Protein AF-A0A7C5I799-F1 (afdb_monomer_lite)
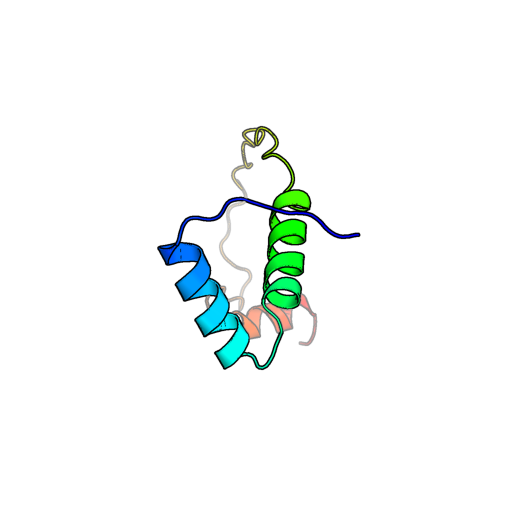
Radius of gyration: 25.56 Å; chains: 1; bounding box: 58×33×50 Å

Sequence (80 aa):
MRATVRLNDALLKAAKREAAKRGETLTALIDPGLRLVLAKPRPAPRRRVTLPVCRAGGGLLPGVDLNNSAALLDILEGRR

Foldseek 3Di:
DDDDDDDDPVVVVVLCVVCVVVVHDSVVSVVVVVVVVVVPPDPDPPPDDDDDDDPDDDDDDPPDDPVDPVSNVCVVVVVD

Structure (mmCIF, N/CA/C/O backbone):
data_AF-A0A7C5I799-F1
#
_entry.id   AF-A0A7C5I799-F1
#
loop_
_atom_site.group_PDB
_atom_site.id
_atom_site.type_symbol
_atom_site.label_atom_id
_atom_site.label_alt_id
_atom_site.label_comp_id
_atom_site.label_asym_id
_atom_site.label_entity_id
_atom_site.label_seq_id
_atom_site.pdbx_PDB_ins_code
_atom_site.Cartn_x
_atom_site.Cartn_y
_atom_site.Cartn_z
_atom_site.occupancy
_atom_site.B_iso_or_equiv
_atom_site.auth_seq_id
_atom_site.auth_comp_id
_atom_site.auth_asym_id
_atom_site.auth_atom_id
_atom_site.pdbx_PDB_model_num
ATOM 1 N N . MET A 1 1 ? -3.707 15.684 18.061 1.00 84.06 1 MET A N 1
ATOM 2 C CA . MET A 1 1 ? -4.871 16.412 17.498 1.00 84.06 1 MET A CA 1
ATOM 3 C C . MET A 1 1 ? -6.030 15.435 17.322 1.00 84.06 1 MET A C 1
ATOM 5 O O . MET A 1 1 ? -5.760 14.253 17.148 1.00 84.06 1 MET A O 1
ATOM 9 N N . ARG A 1 2 ? -7.290 15.886 17.375 1.00 91.62 2 ARG A N 1
ATOM 10 C CA . ARG A 1 2 ? -8.478 15.054 17.104 1.00 91.62 2 ARG A CA 1
ATOM 11 C C . ARG A 1 2 ? -9.215 15.617 15.890 1.00 91.62 2 ARG A C 1
ATOM 13 O O . ARG A 1 2 ? -9.512 16.804 15.870 1.00 91.62 2 ARG A O 1
ATOM 20 N N . ALA A 1 3 ? -9.504 14.764 14.913 1.00 91.56 3 ALA A N 1
ATOM 21 C CA . ALA A 1 3 ? -10.279 15.104 13.723 1.00 91.56 3 ALA A CA 1
ATOM 22 C C . ALA A 1 3 ? -11.426 14.101 13.548 1.00 91.56 3 ALA A C 1
ATOM 24 O O . ALA A 1 3 ? -11.285 12.928 13.896 1.00 91.56 3 ALA A O 1
ATOM 25 N N . THR A 1 4 ? -12.549 14.562 13.002 1.00 94.38 4 THR A N 1
ATOM 26 C CA . THR A 1 4 ? -13.697 13.715 12.657 1.00 94.38 4 THR A CA 1
ATOM 27 C C . THR A 1 4 ? -13.794 13.643 11.140 1.00 94.38 4 THR A C 1
ATOM 29 O O . THR A 1 4 ? -13.931 14.671 10.484 1.00 94.38 4 THR A O 1
ATOM 32 N N . VAL A 1 5 ? -13.724 12.436 10.580 1.00 93.44 5 VAL A N 1
ATOM 33 C CA . VAL A 1 5 ? -13.796 12.193 9.132 1.00 93.44 5 VAL A CA 1
ATOM 34 C C . VAL A 1 5 ? -14.997 11.316 8.805 1.00 93.44 5 VAL A C 1
ATOM 36 O O . VAL A 1 5 ? -15.352 10.427 9.579 1.00 93.44 5 VAL A O 1
ATOM 39 N N . ARG A 1 6 ? -15.628 11.555 7.653 1.00 96.25 6 ARG A N 1
ATOM 40 C CA . ARG A 1 6 ? -16.671 10.665 7.132 1.00 96.25 6 ARG A CA 1
ATOM 41 C C . ARG A 1 6 ? -16.014 9.549 6.324 1.00 96.25 6 ARG A C 1
ATOM 43 O O . ARG A 1 6 ? -15.224 9.822 5.427 1.00 96.25 6 ARG A O 1
ATOM 50 N N . LEU A 1 7 ? -16.344 8.304 6.650 1.00 94.81 7 LEU A N 1
ATOM 51 C CA . LEU A 1 7 ? -15.845 7.100 5.988 1.00 94.81 7 LEU A CA 1
ATOM 52 C C . LEU A 1 7 ? -17.040 6.266 5.537 1.00 94.81 7 LEU A C 1
ATOM 54 O O . LEU A 1 7 ? -18.051 6.215 6.230 1.00 94.81 7 LEU A O 1
ATOM 58 N N . ASN A 1 8 ? -16.914 5.599 4.393 1.00 97.62 8 ASN A N 1
ATOM 59 C CA . ASN A 1 8 ? -17.893 4.600 3.980 1.0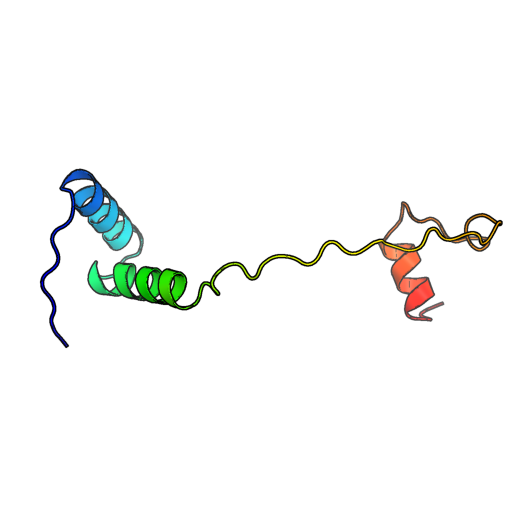0 97.62 8 ASN A CA 1
ATOM 60 C C . ASN A 1 8 ? -17.899 3.423 4.980 1.00 97.62 8 ASN A C 1
ATOM 62 O O . ASN A 1 8 ? -16.832 2.967 5.402 1.00 97.62 8 ASN A O 1
ATOM 66 N N . ASP A 1 9 ? -19.080 2.904 5.316 1.00 97.69 9 ASP A N 1
ATOM 67 C CA . ASP A 1 9 ? -19.250 1.838 6.313 1.00 97.69 9 ASP A CA 1
ATOM 68 C C . ASP A 1 9 ? -18.478 0.556 5.981 1.00 97.69 9 ASP A C 1
ATOM 70 O O . ASP A 1 9 ? -17.885 -0.067 6.868 1.00 97.69 9 ASP A O 1
ATOM 74 N N . ALA A 1 10 ? -18.425 0.169 4.704 1.00 98.00 10 ALA A N 1
ATOM 75 C CA . ALA A 1 10 ? -17.682 -1.008 4.269 1.00 98.00 10 ALA A CA 1
ATOM 76 C C . ALA A 1 10 ? -16.176 -0.837 4.517 1.00 98.00 10 ALA A C 1
ATOM 78 O O . ALA A 1 10 ? -15.514 -1.759 5.005 1.00 98.00 10 ALA A O 1
ATOM 79 N N . LEU A 1 11 ? -15.647 0.363 4.254 1.00 96.88 11 LEU A N 1
ATOM 80 C CA . LEU A 1 11 ? -14.247 0.697 4.510 1.00 96.88 11 LEU A CA 1
ATOM 81 C C . LEU A 1 11 ? -13.950 0.714 6.012 1.00 96.88 11 LEU A C 1
ATOM 83 O O . LEU A 1 11 ? -12.955 0.133 6.445 1.00 96.88 11 LEU A O 1
ATOM 87 N N . LEU A 1 12 ? -14.831 1.314 6.819 1.00 97.50 12 LEU A N 1
ATOM 88 C CA . LEU A 1 12 ? -14.684 1.338 8.274 1.00 97.50 12 LEU A CA 1
ATOM 89 C C . LEU A 1 12 ? -14.659 -0.082 8.858 1.00 97.50 12 LEU A C 1
ATOM 91 O O . LEU A 1 12 ? -13.821 -0.388 9.709 1.00 97.50 12 LEU A O 1
ATOM 95 N N . LYS A 1 13 ? -15.541 -0.968 8.383 1.00 98.06 13 LYS A N 1
ATOM 96 C CA . LYS A 1 13 ? -15.591 -2.372 8.814 1.00 98.06 13 LYS A CA 1
ATOM 97 C C . LYS A 1 13 ? -14.318 -3.128 8.431 1.00 98.06 13 LYS A C 1
ATOM 99 O O . LYS A 1 13 ? -13.769 -3.857 9.258 1.00 98.06 13 LYS A O 1
ATOM 104 N N . ALA A 1 14 ? -13.830 -2.938 7.205 1.00 97.81 14 ALA A N 1
ATOM 105 C CA . ALA A 1 14 ? -12.592 -3.554 6.740 1.00 97.81 14 ALA A CA 1
ATOM 106 C C . ALA A 1 14 ? -11.378 -3.078 7.554 1.00 97.81 14 ALA A C 1
ATOM 108 O O . ALA A 1 14 ? -10.595 -3.909 8.013 1.00 97.81 14 ALA A O 1
ATOM 109 N N . ALA A 1 15 ? -11.269 -1.770 7.799 1.00 97.31 15 ALA A N 1
ATOM 110 C CA . ALA A 1 15 ? -10.172 -1.180 8.559 1.00 97.31 15 ALA A CA 1
ATOM 111 C C . ALA A 1 15 ? -10.169 -1.637 10.027 1.00 97.31 15 ALA A C 1
ATOM 113 O O . ALA A 1 15 ? -9.121 -2.000 10.551 1.00 97.31 15 ALA A O 1
ATOM 114 N N . LYS A 1 16 ? -11.339 -1.708 10.681 1.00 97.56 16 LYS A N 1
ATOM 115 C CA . LYS A 1 16 ? -11.456 -2.244 12.051 1.00 97.56 16 LYS A CA 1
ATOM 116 C C . LYS A 1 16 ? -11.019 -3.704 12.143 1.00 97.56 16 LYS A C 1
ATOM 118 O O . LYS A 1 16 ? -10.307 -4.069 13.072 1.00 97.56 16 LYS A O 1
ATOM 123 N N . ARG A 1 17 ? -11.436 -4.534 11.181 1.00 98.38 17 ARG A N 1
ATOM 124 C CA . ARG A 1 17 ? -11.028 -5.942 11.119 1.00 98.38 17 ARG A CA 1
ATOM 125 C C . ARG A 1 17 ? -9.515 -6.072 10.963 1.00 98.38 17 ARG A C 1
ATOM 127 O O . ARG A 1 17 ? -8.922 -6.931 11.600 1.00 98.38 17 ARG A O 1
ATOM 134 N N . GLU A 1 18 ? -8.908 -5.240 10.126 1.00 98.19 18 GLU A N 1
ATOM 135 C CA . GLU A 1 18 ? -7.462 -5.257 9.912 1.00 98.19 18 GLU A CA 1
ATOM 136 C C . GLU A 1 18 ? -6.687 -4.785 11.148 1.00 98.19 18 GLU A C 1
ATOM 138 O O . GLU A 1 18 ? -5.752 -5.456 11.570 1.00 98.19 18 GLU A O 1
ATOM 143 N N . ALA A 1 19 ? -7.124 -3.698 11.787 1.00 97.94 19 ALA A N 1
ATOM 144 C CA . ALA A 1 19 ? -6.517 -3.203 13.021 1.00 97.94 19 ALA A CA 1
ATOM 145 C C . ALA A 1 19 ? -6.576 -4.259 14.143 1.00 97.94 19 ALA A C 1
ATOM 147 O O . ALA A 1 19 ? -5.572 -4.531 14.796 1.00 97.94 19 ALA A O 1
ATOM 148 N N . ALA A 1 20 ? -7.719 -4.943 14.291 1.00 98.25 20 ALA A N 1
ATOM 149 C CA . ALA A 1 20 ? -7.868 -6.044 15.242 1.00 98.25 20 ALA A CA 1
ATOM 150 C C . ALA A 1 20 ? -6.928 -7.222 14.936 1.00 98.25 20 ALA A C 1
ATOM 152 O O . ALA A 1 20 ? -6.301 -7.749 15.849 1.00 98.25 20 ALA A O 1
ATOM 153 N N . LYS A 1 21 ? -6.785 -7.610 13.660 1.00 98.25 21 LYS A N 1
ATOM 154 C CA . LYS A 1 21 ? -5.834 -8.658 13.245 1.00 98.25 21 LYS A CA 1
ATOM 155 C C . LYS A 1 21 ? -4.384 -8.303 13.577 1.00 98.25 21 LYS A C 1
ATOM 157 O O . LYS A 1 21 ? -3.605 -9.197 13.881 1.00 98.25 21 LYS A O 1
ATOM 162 N N . ARG A 1 22 ? -4.029 -7.018 13.500 1.00 97.25 22 ARG A N 1
ATOM 163 C CA . ARG A 1 22 ? -2.683 -6.499 13.791 1.00 97.25 22 ARG A CA 1
ATOM 164 C C . ARG A 1 22 ? -2.445 -6.199 15.271 1.00 97.25 22 ARG A C 1
ATOM 166 O O . ARG A 1 22 ? -1.318 -5.896 15.641 1.00 97.25 22 ARG A O 1
ATOM 173 N N . GLY A 1 23 ? -3.482 -6.271 16.109 1.00 98.00 23 GLY A N 1
ATOM 174 C CA . GLY A 1 23 ? -3.392 -5.908 17.524 1.00 98.00 23 GLY A CA 1
ATOM 175 C C . GLY A 1 23 ? -3.170 -4.410 17.760 1.00 98.00 23 GLY A C 1
ATOM 176 O O . GLY A 1 23 ? -2.614 -4.031 18.786 1.00 98.00 23 GLY A O 1
ATOM 177 N N . GLU A 1 24 ? -3.589 -3.552 16.827 1.00 97.44 24 GLU A N 1
ATOM 178 C CA . GLU A 1 24 ? -3.400 -2.101 16.905 1.00 97.44 24 GLU A CA 1
ATOM 179 C C . GLU A 1 24 ? -4.730 -1.334 16.856 1.00 97.44 24 GLU A C 1
ATOM 181 O O . GLU A 1 24 ? -5.796 -1.876 16.557 1.00 97.44 24 GLU A O 1
ATOM 186 N N . THR A 1 25 ? -4.688 -0.038 17.168 1.00 97.44 25 THR A N 1
ATOM 187 C CA . THR A 1 25 ? -5.883 0.815 17.088 1.00 97.44 25 THR A CA 1
ATOM 188 C C . THR A 1 25 ? -6.181 1.216 15.643 1.00 97.44 25 THR A C 1
ATOM 190 O O . THR A 1 25 ? -5.278 1.359 14.822 1.00 97.44 25 THR A O 1
ATOM 193 N N . LEU A 1 26 ? -7.451 1.504 15.335 1.00 95.88 26 LEU A N 1
ATOM 194 C CA . LEU A 1 26 ? -7.838 2.037 14.021 1.00 95.88 26 LEU A CA 1
ATOM 195 C C . LEU A 1 26 ? -7.060 3.319 13.666 1.00 95.88 26 LEU A C 1
ATOM 197 O O . LEU A 1 26 ? -6.684 3.511 12.516 1.00 95.88 26 LEU A O 1
ATOM 201 N N . THR A 1 27 ? -6.785 4.180 14.649 1.00 95.75 27 THR A N 1
ATOM 202 C CA . THR A 1 27 ? -5.981 5.395 14.454 1.00 95.75 27 THR A CA 1
ATOM 203 C C . THR A 1 27 ? -4.535 5.065 14.079 1.00 95.75 27 THR A C 1
ATOM 205 O O . THR A 1 27 ? -4.007 5.670 13.149 1.00 95.75 27 THR A O 1
ATOM 208 N N . ALA A 1 28 ? -3.917 4.090 14.758 1.00 96.38 28 ALA A N 1
ATOM 209 C CA . ALA A 1 28 ? -2.560 3.632 14.453 1.00 96.38 28 ALA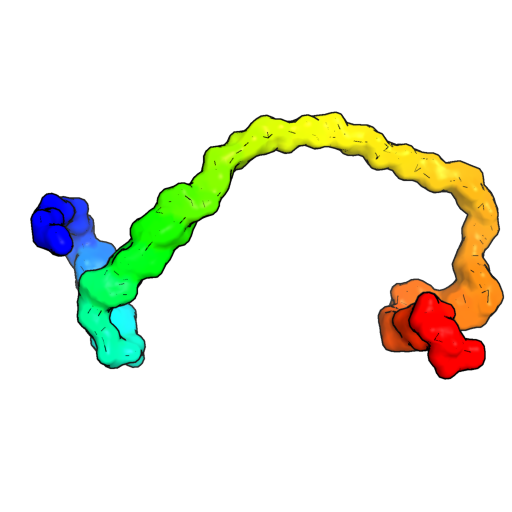 A CA 1
ATOM 210 C C . ALA A 1 28 ? -2.458 3.009 13.051 1.00 96.38 28 ALA A C 1
ATOM 212 O O . ALA A 1 28 ? -1.447 3.193 12.386 1.00 96.38 28 ALA A O 1
ATOM 213 N N . LEU A 1 29 ? -3.528 2.369 12.566 1.00 96.69 29 LEU A N 1
ATOM 214 C CA . LEU A 1 29 ? -3.622 1.867 11.193 1.00 96.69 29 LEU A CA 1
ATOM 215 C C . LEU A 1 29 ? -3.797 2.999 10.155 1.00 96.69 29 LEU A C 1
ATOM 217 O O . LEU A 1 29 ? -3.267 2.921 9.046 1.00 96.69 29 LEU A O 1
ATOM 221 N N . ILE A 1 30 ? -4.548 4.056 10.487 1.00 95.62 30 ILE A N 1
ATOM 222 C CA . ILE A 1 30 ? -4.833 5.169 9.563 1.00 95.62 30 ILE A CA 1
ATOM 223 C C . ILE A 1 30 ? -3.613 6.083 9.365 1.00 95.62 30 ILE A C 1
ATOM 225 O O . ILE A 1 30 ? -3.376 6.533 8.241 1.00 95.62 30 ILE A O 1
ATOM 229 N N . ASP A 1 31 ? -2.835 6.357 10.417 1.00 95.25 31 ASP A N 1
ATOM 230 C CA . ASP A 1 31 ? -1.722 7.322 10.369 1.00 95.25 31 ASP A CA 1
ATOM 231 C C . ASP A 1 31 ? -0.661 6.988 9.291 1.00 95.25 31 ASP A C 1
ATOM 233 O O . ASP A 1 31 ? -0.348 7.862 8.474 1.00 95.25 31 ASP A O 1
ATOM 237 N N . PRO A 1 32 ? -0.178 5.733 9.161 1.00 94.69 32 PRO A N 1
ATOM 238 C CA . PRO A 1 32 ? 0.730 5.341 8.083 1.00 94.69 32 PRO A CA 1
ATOM 239 C C . PRO A 1 32 ? 0.121 5.531 6.693 1.00 94.69 32 PRO A C 1
ATOM 241 O O . PRO A 1 32 ? 0.815 5.960 5.772 1.00 94.69 32 PRO A O 1
ATOM 244 N N . GLY A 1 33 ? -1.177 5.253 6.536 1.00 92.88 33 GLY A N 1
ATOM 245 C CA . GLY A 1 33 ? -1.886 5.451 5.273 1.00 92.88 33 GLY A CA 1
ATOM 246 C C . GLY A 1 33 ? -1.892 6.918 4.842 1.00 92.88 33 GLY A C 1
ATOM 247 O O . GLY A 1 33 ? -1.587 7.221 3.689 1.00 92.88 33 GLY A O 1
ATOM 248 N N . LEU A 1 34 ? -2.160 7.836 5.776 1.00 94.69 34 LEU A N 1
ATOM 249 C CA . LEU A 1 34 ? -2.108 9.278 5.513 1.00 94.69 34 LEU A CA 1
ATOM 250 C C . LEU A 1 34 ? -0.693 9.733 5.152 1.00 94.69 34 LEU A C 1
ATOM 252 O O . LEU A 1 34 ? -0.518 10.449 4.166 1.00 94.69 34 LEU A O 1
ATOM 256 N N . ARG A 1 35 ? 0.327 9.271 5.888 1.00 94.81 35 ARG A N 1
ATOM 257 C CA . ARG A 1 35 ? 1.730 9.569 5.563 1.00 94.81 35 ARG A CA 1
ATOM 258 C C . ARG A 1 35 ? 2.097 9.101 4.163 1.00 94.81 35 ARG A C 1
ATOM 260 O O . ARG A 1 35 ? 2.743 9.843 3.440 1.00 94.81 35 ARG A O 1
ATOM 267 N N . LEU A 1 36 ? 1.663 7.910 3.760 1.00 94.06 36 LEU A N 1
ATOM 268 C CA . LEU A 1 36 ? 1.976 7.345 2.447 1.00 94.06 36 LEU A CA 1
ATOM 269 C C . LEU A 1 36 ? 1.323 8.151 1.315 1.00 94.06 36 LEU A C 1
ATOM 271 O O . LEU A 1 36 ? 1.958 8.398 0.291 1.00 94.06 36 LEU A O 1
ATOM 275 N N . VAL A 1 37 ? 0.086 8.617 1.513 1.00 92.31 37 VAL A N 1
ATOM 276 C CA . VAL A 1 37 ? -0.601 9.497 0.554 1.00 92.31 37 VAL A CA 1
ATOM 277 C C . VAL A 1 37 ? 0.107 10.848 0.434 1.00 92.31 37 VAL A C 1
ATOM 279 O O . VAL A 1 37 ? 0.299 11.325 -0.682 1.00 92.31 37 VAL A O 1
ATOM 282 N N . LEU A 1 38 ? 0.527 11.443 1.554 1.00 93.06 38 LEU A N 1
ATOM 283 C CA . LEU A 1 38 ? 1.209 12.742 1.578 1.00 93.06 38 LEU A CA 1
ATOM 284 C C . LEU A 1 38 ? 2.659 12.671 1.081 1.00 93.06 38 LEU A C 1
ATOM 286 O O . LEU A 1 38 ? 3.141 13.607 0.452 1.00 93.06 38 LEU A O 1
ATOM 290 N N . ALA A 1 39 ? 3.350 11.562 1.344 1.00 90.25 39 ALA A N 1
ATOM 291 C CA . ALA A 1 39 ? 4.724 11.337 0.911 1.00 90.25 39 ALA A CA 1
ATOM 292 C C . ALA A 1 39 ? 4.825 11.024 -0.583 1.00 90.25 39 ALA A C 1
ATOM 294 O O . ALA A 1 39 ? 5.915 11.110 -1.143 1.00 90.25 39 ALA A O 1
ATOM 295 N N . LYS A 1 40 ? 3.721 10.637 -1.237 1.00 83.19 40 LYS A N 1
ATOM 296 C CA . LYS A 1 40 ? 3.717 10.304 -2.659 1.00 83.19 40 LYS A CA 1
ATOM 297 C C . LYS A 1 40 ? 4.005 11.582 -3.458 1.00 83.19 40 LYS A C 1
ATOM 299 O O . LYS A 1 40 ? 3.131 12.449 -3.532 1.00 83.19 40 LYS A O 1
ATOM 304 N N . PRO A 1 41 ? 5.198 11.728 -4.073 1.00 76.56 41 PRO A N 1
ATOM 305 C CA . PRO A 1 41 ? 5.474 12.904 -4.875 1.00 76.56 41 PRO A CA 1
ATOM 306 C C . PRO A 1 41 ? 4.469 12.929 -6.023 1.00 76.56 41 PRO A C 1
ATOM 308 O O . PRO A 1 41 ? 4.195 11.895 -6.646 1.00 76.56 41 PRO A O 1
ATOM 311 N N . ARG A 1 42 ? 3.894 14.107 -6.295 1.00 76.81 42 ARG A N 1
ATOM 312 C CA . ARG A 1 42 ? 3.062 14.295 -7.485 1.00 76.81 42 ARG A CA 1
ATOM 313 C C . ARG A 1 42 ? 3.878 13.779 -8.671 1.00 76.81 42 ARG A C 1
ATOM 315 O O . ARG A 1 42 ? 5.036 14.187 -8.781 1.00 76.81 42 ARG A O 1
ATOM 322 N N . PRO A 1 43 ? 3.340 12.871 -9.509 1.00 71.56 43 PRO A N 1
ATOM 323 C CA . PRO A 1 43 ? 4.093 12.341 -10.630 1.00 71.56 43 PRO A CA 1
ATOM 324 C C . PRO A 1 43 ? 4.589 13.522 -11.455 1.00 71.56 43 PRO A C 1
ATOM 326 O O . PRO A 1 43 ? 3.800 14.241 -12.072 1.00 71.56 43 PRO A O 1
ATOM 329 N N . ALA A 1 44 ? 5.897 13.763 -11.390 1.00 73.25 44 ALA A N 1
ATOM 330 C CA . ALA A 1 44 ? 6.528 14.728 -12.258 1.00 73.25 44 ALA A CA 1
ATOM 331 C C . ALA A 1 44 ? 6.326 14.217 -13.689 1.00 73.25 44 ALA A C 1
ATOM 333 O O . ALA A 1 44 ? 6.391 12.997 -13.907 1.00 73.25 44 ALA A O 1
ATOM 334 N N . PRO A 1 45 ? 6.060 15.101 -14.664 1.00 77.25 45 PRO A N 1
ATOM 335 C CA . PRO A 1 45 ? 6.056 14.691 -16.055 1.00 77.25 45 PRO A CA 1
ATOM 336 C C . PRO A 1 45 ? 7.394 14.004 -16.341 1.00 77.25 45 PRO A C 1
ATOM 338 O O . PRO A 1 45 ? 8.459 14.617 -16.264 1.00 77.25 45 PRO A O 1
ATOM 341 N N . ARG A 1 46 ? 7.344 12.690 -16.591 1.00 75.75 46 ARG A N 1
ATOM 342 C CA . ARG A 1 46 ? 8.537 11.916 -16.924 1.00 75.75 46 ARG A CA 1
ATOM 343 C C . ARG A 1 46 ? 9.039 12.448 -18.254 1.00 75.75 46 ARG A C 1
ATOM 345 O O . ARG A 1 46 ? 8.360 12.310 -19.271 1.00 75.75 46 ARG A O 1
ATOM 352 N N . ARG A 1 47 ? 10.219 13.067 -18.254 1.00 82.25 47 ARG A N 1
ATOM 353 C CA . ARG A 1 47 ? 10.868 13.463 -19.501 1.00 82.25 47 ARG A CA 1
ATOM 354 C C . ARG A 1 47 ? 11.146 12.195 -20.299 1.00 82.25 47 ARG A C 1
ATOM 356 O O . ARG A 1 47 ? 11.763 11.260 -19.792 1.00 82.25 47 ARG A O 1
ATOM 363 N N . ARG A 1 48 ? 10.683 12.164 -21.547 1.00 83.62 48 ARG A N 1
ATOM 364 C CA . ARG A 1 48 ? 11.029 11.092 -22.478 1.00 83.62 48 ARG A CA 1
ATOM 365 C C . ARG A 1 48 ? 12.541 11.162 -22.701 1.00 83.62 48 ARG A C 1
ATOM 367 O O . ARG A 1 48 ? 13.043 12.174 -23.188 1.00 83.62 48 ARG A O 1
ATOM 374 N N . VAL A 1 49 ? 13.258 10.133 -22.266 1.00 85.56 49 VAL A N 1
ATOM 375 C CA . VAL A 1 49 ? 14.698 9.990 -22.498 1.00 85.56 49 VAL A CA 1
ATOM 376 C C . VAL A 1 49 ? 14.908 9.048 -23.671 1.00 85.56 49 VAL A C 1
ATOM 378 O O . VAL A 1 49 ? 14.336 7.960 -23.712 1.00 85.56 49 VAL A O 1
ATOM 381 N N . THR A 1 50 ? 15.713 9.482 -24.634 1.00 89.81 50 THR A N 1
ATOM 382 C CA . THR A 1 50 ? 16.206 8.614 -25.702 1.00 89.81 50 THR A CA 1
ATOM 383 C C . THR A 1 50 ? 17.460 7.933 -25.180 1.00 89.81 50 THR A C 1
ATOM 385 O O . THR A 1 50 ? 18.465 8.602 -24.940 1.00 89.81 50 THR A O 1
ATOM 388 N N . LEU A 1 51 ? 17.393 6.621 -24.960 1.00 89.81 51 LEU A N 1
ATOM 389 C CA . LEU A 1 51 ? 18.572 5.846 -24.590 1.00 89.81 51 LEU A CA 1
ATOM 390 C C . LEU A 1 51 ? 19.484 5.713 -25.818 1.00 89.81 51 LEU A C 1
ATOM 392 O O . LEU A 1 51 ? 18.981 5.419 -26.908 1.00 89.81 51 LEU A O 1
ATOM 396 N N . PRO A 1 52 ? 20.800 5.940 -25.681 1.00 86.75 52 PRO A N 1
ATOM 397 C CA . PRO A 1 52 ? 21.724 5.690 -26.774 1.00 86.75 52 PRO A CA 1
ATOM 398 C C . PRO A 1 52 ? 21.736 4.194 -27.107 1.00 86.75 52 PRO A C 1
ATOM 400 O O . PRO A 1 52 ? 21.694 3.344 -26.218 1.00 86.75 52 PRO A O 1
ATOM 403 N N . VAL A 1 53 ? 21.822 3.870 -28.396 1.00 85.75 53 VAL A N 1
ATOM 404 C CA . VAL A 1 53 ? 22.074 2.496 -28.843 1.00 85.75 53 VAL A CA 1
ATOM 405 C C . VAL A 1 53 ? 23.580 2.265 -28.795 1.00 85.75 53 VAL A C 1
ATOM 407 O O . VAL A 1 53 ? 24.334 3.001 -29.43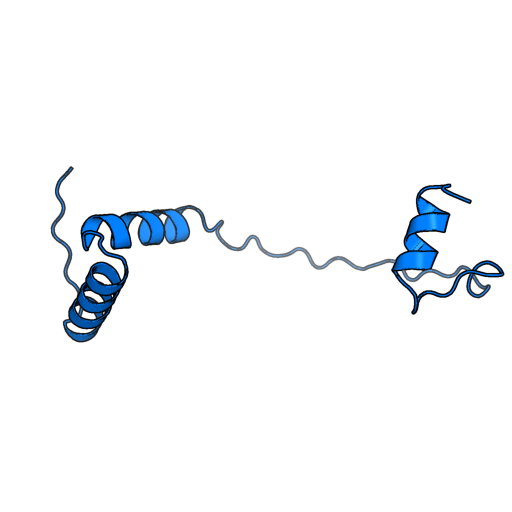7 1.00 85.75 53 VAL A O 1
ATOM 410 N N . CYS A 1 54 ? 24.024 1.256 -28.042 1.00 81.06 54 CYS A N 1
ATOM 411 C CA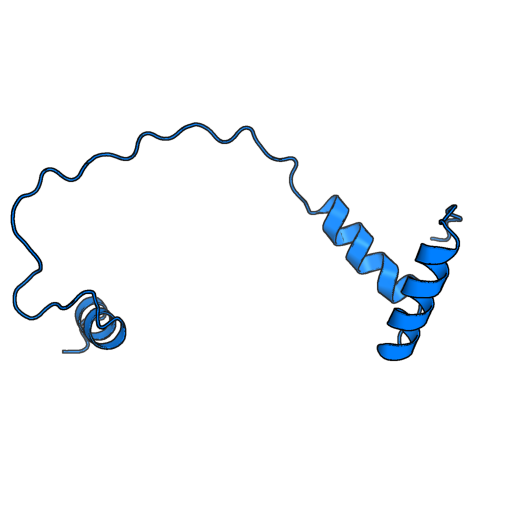 . CYS A 1 54 ? 25.420 0.831 -28.074 1.00 81.06 54 CYS A CA 1
ATOM 412 C C . CYS A 1 54 ? 25.755 0.337 -29.489 1.00 81.06 54 CYS A C 1
ATOM 414 O O . CYS A 1 54 ? 25.128 -0.595 -29.984 1.00 81.06 54 CYS A O 1
ATOM 416 N N . ARG A 1 55 ? 26.718 0.990 -30.151 1.00 86.19 55 ARG A N 1
ATOM 417 C CA . ARG A 1 55 ? 27.213 0.600 -31.485 1.00 86.19 55 ARG A CA 1
ATOM 418 C C . ARG A 1 55 ? 28.501 -0.222 -31.425 1.00 86.19 55 ARG A C 1
ATOM 420 O O . ARG A 1 55 ? 29.040 -0.558 -32.475 1.00 86.19 55 ARG A O 1
ATOM 427 N N . ALA A 1 56 ? 29.018 -0.497 -30.226 1.00 81.56 56 ALA A N 1
ATOM 428 C CA . ALA A 1 56 ? 30.169 -1.372 -30.076 1.00 81.56 56 ALA A CA 1
ATOM 429 C C . ALA A 1 56 ? 29.786 -2.773 -30.573 1.00 81.56 56 ALA A C 1
ATOM 431 O O . ALA A 1 56 ? 28.792 -3.344 -30.128 1.00 81.56 56 ALA A O 1
ATOM 432 N N . GLY A 1 57 ? 30.546 -3.284 -31.539 1.00 77.38 57 GLY A N 1
ATOM 433 C CA . GLY A 1 57 ? 30.494 -4.689 -31.927 1.00 77.38 57 GLY A CA 1
ATOM 434 C C . GLY A 1 57 ? 31.339 -5.539 -30.979 1.00 77.38 57 GLY A C 1
ATOM 435 O O . GLY A 1 57 ? 32.154 -5.015 -30.221 1.00 77.38 57 GLY A O 1
ATOM 436 N N . GLY A 1 58 ? 31.170 -6.854 -31.059 1.00 74.94 58 GLY A N 1
ATOM 437 C CA . GLY A 1 58 ? 31.785 -7.798 -30.129 1.00 74.94 58 GLY A CA 1
ATOM 438 C C . GLY A 1 58 ? 30.776 -8.283 -29.094 1.00 74.94 58 GLY A C 1
ATOM 439 O O . GLY A 1 58 ? 29.926 -7.529 -28.625 1.00 74.94 58 GLY A O 1
ATOM 440 N N . GLY A 1 59 ? 30.822 -9.585 -28.821 1.00 81.62 59 GLY A N 1
ATOM 441 C CA . GLY A 1 59 ? 29.971 -10.226 -27.827 1.00 81.62 59 GLY A CA 1
ATOM 442 C C . GLY A 1 59 ? 30.460 -9.961 -26.407 1.00 81.62 59 GLY A C 1
ATOM 443 O O . GLY A 1 59 ? 31.154 -8.988 -26.121 1.00 81.62 59 GLY A O 1
ATOM 444 N N . LEU A 1 60 ? 30.102 -10.863 -25.504 1.00 85.19 60 LEU A N 1
ATOM 445 C CA . LEU A 1 60 ? 30.589 -10.817 -24.132 1.00 85.19 60 LEU A CA 1
ATOM 446 C C . LEU A 1 60 ? 32.111 -10.987 -24.092 1.00 85.19 60 LEU A C 1
ATOM 448 O O . LEU A 1 60 ? 32.705 -11.613 -24.975 1.00 85.19 60 LEU A O 1
ATOM 452 N N . LEU A 1 61 ? 32.735 -10.449 -23.041 1.00 84.69 61 LEU A N 1
ATOM 453 C CA . LEU A 1 61 ? 34.125 -10.771 -22.735 1.00 84.69 61 LEU A CA 1
ATOM 454 C C . LEU A 1 61 ? 34.282 -12.301 -22.625 1.00 84.69 61 LEU A C 1
ATOM 456 O O . LEU A 1 61 ? 33.383 -12.964 -22.095 1.00 84.69 61 LEU A O 1
ATOM 460 N N . PRO A 1 62 ? 35.399 -12.883 -23.096 1.00 85.81 62 PRO A N 1
ATOM 461 C CA . PRO A 1 62 ? 35.640 -14.315 -22.963 1.00 85.81 62 PRO A CA 1
ATOM 462 C C . PRO A 1 62 ? 35.477 -14.783 -21.512 1.00 85.81 62 PRO A C 1
ATOM 464 O O . PRO A 1 62 ? 36.061 -14.209 -20.595 1.00 85.81 62 PRO A O 1
ATOM 467 N N . GLY A 1 63 ? 34.669 -15.824 -21.303 1.00 87.06 63 GLY A N 1
ATOM 468 C CA . GLY A 1 63 ? 34.393 -16.369 -19.970 1.00 87.06 63 GLY A CA 1
ATOM 469 C C . GLY A 1 63 ? 33.340 -15.611 -19.153 1.00 87.06 63 GLY A C 1
ATOM 470 O O . GLY A 1 63 ? 33.092 -16.005 -18.015 1.00 87.06 63 GLY A O 1
ATOM 471 N N . VAL A 1 64 ? 32.703 -14.572 -19.709 1.00 91.44 64 VAL A N 1
ATOM 472 C CA . VAL A 1 64 ? 31.543 -13.905 -19.101 1.00 91.44 64 VAL A CA 1
ATOM 473 C C . VAL A 1 64 ? 30.251 -14.497 -19.656 1.00 91.44 64 VAL A C 1
ATOM 475 O O . VAL A 1 64 ? 29.996 -14.436 -20.857 1.00 91.44 64 VAL A O 1
ATOM 478 N N . ASP A 1 65 ? 29.411 -15.018 -18.764 1.00 90.25 65 ASP A N 1
ATOM 479 C CA . ASP A 1 65 ? 28.042 -15.442 -19.060 1.00 90.25 65 ASP A CA 1
ATOM 480 C C . ASP A 1 65 ? 27.047 -14.522 -18.337 1.00 90.25 65 ASP A C 1
ATOM 482 O O . ASP A 1 65 ? 26.998 -14.490 -17.108 1.00 90.25 65 ASP A O 1
ATOM 486 N N . LEU A 1 66 ? 26.236 -13.777 -19.096 1.00 90.25 66 LEU A N 1
ATOM 487 C CA . LEU A 1 66 ? 25.221 -12.876 -18.532 1.00 90.25 66 LEU A CA 1
ATOM 488 C C . LEU A 1 66 ? 24.023 -13.609 -17.915 1.00 90.25 66 LEU A C 1
ATOM 490 O O . LEU A 1 66 ? 23.270 -12.996 -17.159 1.00 90.25 66 LEU A O 1
ATOM 494 N N . ASN A 1 67 ? 23.836 -14.896 -18.210 1.00 94.19 67 ASN A N 1
ATOM 495 C CA . ASN A 1 67 ? 22.768 -15.690 -17.605 1.00 94.19 67 ASN A C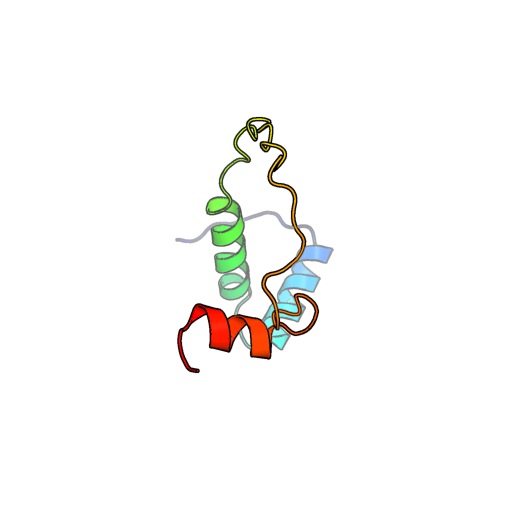A 1
ATOM 496 C C . ASN A 1 67 ? 23.139 -16.196 -16.204 1.00 94.19 67 ASN A C 1
ATOM 498 O O . ASN A 1 67 ? 22.268 -16.675 -15.479 1.00 94.19 67 ASN A O 1
ATOM 502 N N . ASN A 1 68 ? 24.406 -16.063 -15.797 1.00 94.19 68 ASN A N 1
ATOM 503 C CA . ASN A 1 68 ? 24.879 -16.433 -14.470 1.00 94.19 68 ASN A CA 1
ATOM 504 C C . ASN A 1 68 ? 25.267 -15.188 -13.665 1.00 94.19 68 ASN A C 1
ATOM 506 O O . ASN A 1 68 ? 26.417 -14.749 -13.649 1.00 94.19 68 ASN A O 1
ATOM 510 N N . SER A 1 69 ? 24.288 -14.624 -12.959 1.00 93.56 69 SER A N 1
ATOM 511 C CA . SER A 1 69 ? 24.470 -13.383 -12.202 1.00 93.56 69 SER A CA 1
ATOM 512 C C . SER A 1 69 ? 25.503 -13.492 -11.076 1.00 93.56 69 SER A C 1
ATOM 514 O O . SER A 1 69 ? 26.151 -12.497 -10.769 1.00 93.56 69 SER A O 1
ATOM 516 N N . ALA A 1 70 ? 25.680 -14.676 -10.478 1.00 93.75 70 ALA A N 1
ATOM 517 C CA . ALA A 1 70 ? 26.657 -14.887 -9.409 1.00 93.75 70 ALA A CA 1
ATOM 518 C C . ALA A 1 70 ? 28.094 -14.828 -9.949 1.00 93.75 70 ALA A C 1
ATOM 520 O O . ALA A 1 70 ? 28.893 -14.022 -9.484 1.00 93.75 70 ALA A O 1
ATOM 521 N N . ALA A 1 71 ? 28.389 -15.603 -10.999 1.00 91.88 71 ALA A N 1
ATOM 522 C CA . ALA A 1 71 ? 29.706 -15.590 -11.637 1.00 91.88 71 ALA A CA 1
ATOM 523 C C . ALA A 1 71 ? 30.045 -14.219 -12.247 1.00 91.88 71 ALA A C 1
ATOM 525 O O . ALA A 1 71 ? 31.191 -13.776 -12.185 1.00 91.88 71 ALA A O 1
ATOM 526 N N . LEU A 1 72 ? 29.051 -13.525 -12.815 1.00 93.75 72 LEU A N 1
ATOM 527 C CA . LEU A 1 72 ? 29.224 -12.158 -13.303 1.00 93.75 72 LEU A CA 1
ATOM 528 C C . LEU A 1 72 ? 29.624 -11.197 -12.173 1.00 93.75 72 LEU A C 1
ATOM 530 O O . LEU A 1 72 ? 30.510 -10.367 -12.368 1.00 93.75 72 LEU A O 1
ATOM 534 N N . LEU A 1 73 ? 28.986 -11.306 -11.005 1.00 94.06 73 LEU A N 1
ATOM 535 C CA . LEU A 1 73 ? 29.270 -10.445 -9.860 1.00 94.06 73 LEU A CA 1
ATOM 536 C C . LEU A 1 73 ? 30.704 -10.636 -9.349 1.00 94.06 73 LEU A C 1
ATOM 538 O O . LEU A 1 73 ? 31.401 -9.646 -9.144 1.00 94.06 73 LEU A O 1
ATOM 542 N N . ASP A 1 74 ? 31.177 -11.879 -9.239 1.00 92.94 74 ASP A N 1
ATOM 543 C CA . ASP A 1 74 ? 32.552 -12.167 -8.808 1.00 92.94 74 ASP A CA 1
ATOM 544 C C . ASP A 1 74 ? 33.605 -11.544 -9.742 1.00 92.94 74 ASP A C 1
ATOM 546 O O . ASP A 1 74 ? 34.623 -11.026 -9.275 1.00 92.94 74 ASP A O 1
ATOM 550 N N . ILE A 1 75 ? 33.345 -11.543 -11.057 1.00 92.12 75 ILE A N 1
ATOM 551 C CA . ILE A 1 75 ? 34.207 -10.903 -12.065 1.00 92.12 75 ILE A CA 1
ATOM 552 C C . ILE A 1 75 ? 34.206 -9.377 -11.893 1.00 92.12 75 ILE A C 1
ATOM 554 O O . ILE A 1 75 ? 35.266 -8.756 -11.939 1.00 92.12 75 ILE A O 1
ATOM 558 N N . LEU A 1 76 ? 33.034 -8.765 -11.687 1.00 91.81 76 LEU A N 1
ATOM 559 C CA . LEU A 1 76 ? 32.908 -7.312 -11.508 1.00 91.81 76 LEU A CA 1
ATOM 560 C C . LEU A 1 76 ? 33.542 -6.817 -10.203 1.00 91.81 76 LEU A C 1
ATOM 562 O O . LEU A 1 76 ? 34.069 -5.707 -10.161 1.00 91.81 76 LEU A O 1
ATOM 566 N N . GLU A 1 77 ? 33.500 -7.629 -9.149 1.00 94.38 77 GLU A N 1
ATOM 567 C CA . GLU A 1 77 ? 34.090 -7.314 -7.846 1.00 94.38 77 GLU A CA 1
ATOM 568 C C . GLU A 1 77 ? 35.578 -7.693 -7.748 1.00 94.38 77 GLU A C 1
ATOM 570 O O . GLU A 1 77 ? 36.187 -7.494 -6.698 1.00 94.38 77 GLU A O 1
ATOM 575 N N . GLY A 1 78 ? 36.176 -8.227 -8.822 1.00 84.00 78 GLY A N 1
ATOM 576 C CA . GLY A 1 78 ? 37.597 -8.581 -8.863 1.00 84.00 78 GLY A CA 1
ATOM 577 C C . GLY A 1 78 ? 37.980 -9.688 -7.878 1.00 84.00 78 GLY A C 1
ATOM 578 O O . GLY A 1 78 ? 39.110 -9.729 -7.402 1.00 84.00 78 GLY A O 1
ATOM 579 N N . ARG A 1 79 ? 37.042 -10.579 -7.539 1.00 81.00 79 ARG A N 1
ATOM 580 C CA . ARG A 1 79 ? 37.248 -11.669 -6.569 1.00 81.00 79 ARG A CA 1
ATOM 581 C C . ARG A 1 79 ? 37.896 -12.912 -7.194 1.00 81.00 79 ARG A C 1
ATOM 583 O O . ARG A 1 79 ? 37.794 -14.002 -6.632 1.00 81.00 79 ARG A O 1
ATOM 590 N N . ARG A 1 80 ? 38.531 -12.758 -8.359 1.00 60.34 80 ARG A N 1
ATOM 591 C CA . ARG A 1 80 ? 39.079 -13.836 -9.183 1.00 60.34 80 ARG A CA 1
ATOM 592 C C . ARG A 1 80 ? 40.476 -13.509 -9.685 1.00 60.34 80 ARG A C 1
ATOM 594 O O . ARG A 1 80 ? 40.694 -12.338 -10.062 1.00 60.34 80 ARG A O 1
#

Secondary structure (DSSP, 8-state):
--------HHHHHHHHHHHHHHTS-HHHHHHHHHHHHHHS----------PPPP-----SPTT--TT-HHHHHHHHTT--

pLDDT: mean 90.19, std 7.83, range [60.34, 98.38]